Protein AF-A0A3M1Y178-F1 (afdb_monomer)

pLDDT: mean 85.99, std 12.43, range [46.03, 97.12]

Nearest PDB structures (foldseek):
  7cgo-assembly1_P  TM=7.917E-01  e=2.738E-09  Salmonella enterica subsp. enterica serovar Typhimurium str. LT2
  7cbm-assembly1_S  TM=7.942E-01  e=4.591E-09  Salmonella enterica subsp. enterica serovar Typhimurium str. LT2
  7nvg-assembly1_q2  TM=8.047E-01  e=1.086E-08  Salmonella enterica subsp. enterica sero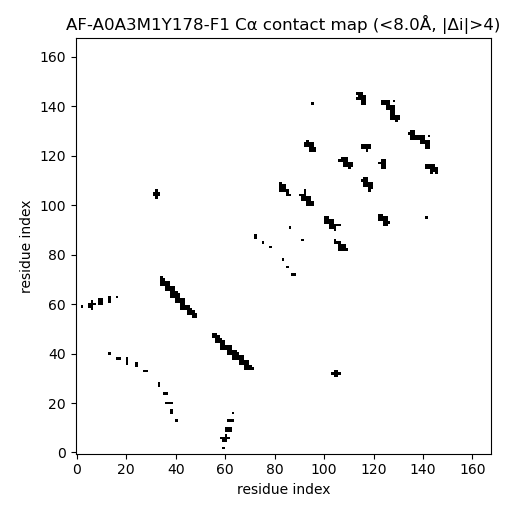var Typhimurium
  7nvg-assembly1_l2  TM=7.927E-01  e=1.821E-08  Salmonella enterica subsp. enterica serovar Typhimurium
  6jzr-assembly1_A  TM=9.017E-01  e=1.203E-06  Salmonella enterica subsp. enterica serovar Typhimurium

Secondary structure (DSSP, 8-state):
-HHHHHHHHHHHHHHHHHHHHHHHHHHTTTSTT---EEEEEEE---EE-SSTT---EE---EEEEEEEE----------S-TT-----SS--EEEE-SS-EEEES----EE-TTSBEE-TT-PEEEEEEEPTTS-EEEEEEE-B-TT---PPPPP----------S--

Sequence (168 aa):
MLSSLFSAISGLNANGVSLSVIGDNVANMNTVGFKRSRVSFGDVLSRAITGIGGNSQIGRGVIVTDVSPIFNQGSFETTSNALDMAIDGDGFFILKDSDATYYTRAGQFQVDKDGYIVNPDGYRVQGYQYTNTGQATGVIDDINISAVNSPPNATTEVLIAANLSSES

Solvent-accessible surface area (backbone atoms only — not comparable to full-atom values): 10715 Å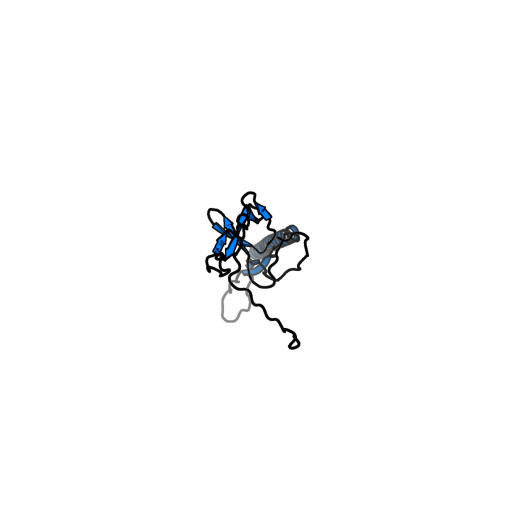² total; per-residue (Å²): 110,72,62,59,52,49,19,52,51,29,45,51,53,40,49,50,54,46,50,50,46,51,49,53,40,61,75,41,67,83,47,74,59,65,58,50,58,47,75,40,76,40,76,42,84,46,63,74,73,73,66,98,85,66,93,62,63,56,75,56,28,42,41,70,72,47,76,45,71,46,86,72,86,76,89,86,80,91,74,92,54,91,54,55,47,77,79,84,78,87,81,62,49,45,30,36,53,101,89,48,80,46,76,39,57,54,33,62,44,44,71,47,100,82,24,35,37,18,38,92,90,65,35,30,34,51,37,71,43,66,44,100,85,70,47,71,69,79,48,74,43,75,41,65,66,68,76,80,73,81,76,88,78,79,86,86,78,82,92,84,86,81,89,76,80,90,81,129

Foldseek 3Di:
DVQVVQQVVQVVVLVVVQVVLVVVCVVCVPPQQDFRKGWDKDWDFFDDPDDDPDPDTDTRHMHTPDIDTDPDDDDDDDDPDPQFDADDDDDFWWWDDPPDIDTTRGRQWDADPQQWIAHPVRTFTWDFDADLVRDTPPDIDTDGDPPPDNDDDDDDDDDDDDDDDPDD

Structure (mmCIF, N/CA/C/O backbone):
data_AF-A0A3M1Y178-F1
#
_entry.id   AF-A0A3M1Y178-F1
#
loop_
_atom_site.group_PDB
_atom_site.id
_atom_site.type_symbol
_atom_site.label_atom_id
_atom_site.label_alt_id
_atom_site.label_comp_id
_atom_site.label_asym_id
_atom_site.label_entity_id
_atom_site.label_seq_id
_atom_site.pdbx_PDB_ins_code
_atom_site.Cartn_x
_atom_site.Cartn_y
_atom_site.Cartn_z
_atom_site.occupancy
_atom_site.B_iso_or_equiv
_atom_site.auth_seq_id
_atom_site.auth_comp_id
_atom_site.auth_asym_id
_atom_site.auth_atom_id
_atom_site.pdbx_PDB_model_num
ATOM 1 N N . MET A 1 1 ? 27.238 -1.512 -41.271 1.00 59.31 1 MET A N 1
ATOM 2 C CA . MET A 1 1 ? 26.431 -0.287 -41.058 1.00 59.31 1 MET A CA 1
ATOM 3 C C . MET A 1 1 ? 25.052 -0.571 -40.457 1.00 59.31 1 MET A C 1
ATOM 5 O O . MET A 1 1 ? 24.702 0.082 -39.488 1.00 59.31 1 MET A O 1
ATOM 9 N N . LEU A 1 2 ? 24.292 -1.570 -40.931 1.00 68.19 2 LEU A N 1
ATOM 10 C CA . LEU A 1 2 ? 22.976 -1.904 -40.342 1.00 68.19 2 LEU A CA 1
ATOM 11 C C . LEU A 1 2 ? 23.048 -2.359 -38.865 1.00 68.19 2 LEU A C 1
ATOM 13 O O . LEU A 1 2 ? 22.220 -1.956 -38.056 1.00 68.19 2 LEU A O 1
ATOM 17 N N . SER A 1 3 ? 24.072 -3.136 -38.486 1.00 72.75 3 SER A N 1
ATOM 18 C CA . SER A 1 3 ? 24.232 -3.637 -37.105 1.00 72.75 3 SER A CA 1
ATOM 19 C C . SER A 1 3 ? 24.564 -2.544 -36.079 1.00 72.75 3 SER A C 1
ATOM 21 O O . SER A 1 3 ? 24.137 -2.636 -34.932 1.00 72.75 3 SER A O 1
ATOM 23 N N . SER A 1 4 ? 25.314 -1.509 -36.471 1.00 80.56 4 SER A N 1
ATOM 24 C CA . SER A 1 4 ? 25.670 -0.395 -35.580 1.00 80.56 4 SER A CA 1
ATOM 25 C C . SER A 1 4 ? 24.492 0.554 -35.367 1.00 80.56 4 SER A C 1
ATOM 27 O O . SER A 1 4 ? 24.290 1.023 -34.253 1.00 80.56 4 SER A O 1
ATOM 29 N N . LEU A 1 5 ? 23.677 0.780 -36.404 1.00 84.44 5 LEU A N 1
ATOM 30 C CA . LEU A 1 5 ? 22.442 1.557 -36.287 1.00 84.44 5 LEU A CA 1
ATOM 31 C C . LEU A 1 5 ? 21.422 0.850 -35.383 1.00 84.44 5 LEU A C 1
ATOM 33 O O . LEU A 1 5 ? 20.824 1.488 -34.525 1.00 84.44 5 LEU A O 1
ATOM 37 N N . PHE A 1 6 ? 21.272 -0.472 -35.521 1.00 84.12 6 PHE A N 1
ATOM 38 C CA . PHE A 1 6 ? 20.403 -1.261 -34.645 1.00 84.12 6 PHE A CA 1
ATOM 39 C C . PHE A 1 6 ? 20.852 -1.197 -33.178 1.00 84.12 6 PHE A C 1
ATOM 41 O O . PHE A 1 6 ? 20.033 -0.949 -32.296 1.00 84.12 6 PHE A O 1
ATOM 48 N N . SER A 1 7 ? 22.157 -1.343 -32.922 1.00 84.62 7 SER A N 1
ATOM 49 C CA . SER A 1 7 ? 22.714 -1.205 -31.572 1.00 84.62 7 SER A CA 1
ATOM 50 C C . SER A 1 7 ? 22.464 0.198 -30.994 1.00 84.62 7 SER A C 1
ATOM 52 O O . SER A 1 7 ? 21.960 0.319 -29.877 1.00 84.62 7 SER A O 1
ATOM 54 N N . ALA A 1 8 ? 22.680 1.260 -31.780 1.00 87.31 8 ALA A N 1
ATOM 55 C CA . ALA A 1 8 ? 22.400 2.635 -31.359 1.00 87.31 8 ALA A CA 1
ATOM 56 C C . ALA A 1 8 ? 20.911 2.876 -31.034 1.00 87.31 8 ALA A C 1
ATOM 58 O O . ALA A 1 8 ? 20.599 3.464 -29.999 1.00 87.31 8 ALA A O 1
ATOM 59 N N . ILE A 1 9 ? 19.988 2.378 -31.866 1.00 90.25 9 ILE A N 1
ATOM 60 C CA . ILE A 1 9 ? 18.537 2.481 -31.626 1.00 90.25 9 ILE A CA 1
ATOM 61 C C . ILE A 1 9 ? 18.136 1.700 -30.368 1.00 90.25 9 ILE A C 1
ATOM 63 O O . ILE A 1 9 ? 17.359 2.200 -29.556 1.00 90.25 9 ILE A O 1
ATOM 67 N N . SER A 1 10 ? 18.690 0.499 -30.169 1.00 90.19 10 SER A N 1
ATOM 68 C CA . SER A 1 10 ? 18.428 -0.302 -28.966 1.00 90.19 10 SER A CA 1
ATOM 69 C C . SER A 1 10 ? 18.879 0.418 -27.688 1.00 90.19 10 SER A C 1
ATOM 71 O O . SER A 1 10 ? 18.135 0.462 -26.710 1.00 90.19 10 SER A O 1
ATOM 73 N N . GLY A 1 11 ? 20.036 1.091 -27.733 1.00 91.00 11 GLY A N 1
ATOM 74 C CA . GLY A 1 11 ? 20.538 1.921 -26.641 1.00 91.00 11 GLY A CA 1
ATOM 75 C C . GLY A 1 11 ? 19.652 3.125 -26.348 1.00 91.00 11 GLY A C 1
ATOM 76 O O . GLY A 1 11 ? 19.385 3.409 -25.182 1.00 91.00 11 GLY A O 1
ATOM 77 N N . LEU A 1 12 ? 19.159 3.811 -27.382 1.00 93.44 12 LEU A N 1
ATOM 78 C CA . LEU A 1 12 ? 18.260 4.953 -27.210 1.00 93.44 12 LEU A CA 1
ATOM 79 C C . LEU A 1 12 ? 16.930 4.525 -26.577 1.00 93.44 12 LEU A C 1
ATOM 81 O O . LEU A 1 12 ? 16.491 5.152 -25.617 1.00 93.44 12 LEU A O 1
ATOM 85 N N . ASN A 1 13 ? 16.335 3.424 -27.043 1.00 92.44 13 ASN A N 1
ATOM 86 C CA . ASN A 1 13 ? 15.097 2.892 -26.469 1.00 92.44 13 ASN A CA 1
ATOM 87 C C . ASN A 1 13 ? 15.276 2.459 -25.008 1.00 92.44 13 ASN A C 1
ATOM 89 O O . ASN A 1 13 ? 14.463 2.820 -24.158 1.00 92.44 13 ASN A O 1
ATOM 93 N N . ALA A 1 14 ? 16.355 1.736 -24.696 1.00 92.75 14 ALA A N 1
ATOM 94 C CA . ALA A 1 14 ? 16.645 1.315 -23.327 1.00 92.75 14 ALA A CA 1
ATOM 95 C C . ALA A 1 14 ? 16.852 2.518 -22.388 1.00 92.75 14 ALA A C 1
ATOM 97 O O . ALA A 1 14 ? 16.327 2.536 -21.274 1.00 92.75 14 ALA A O 1
ATOM 98 N N . ASN A 1 15 ? 17.554 3.558 -22.849 1.00 93.88 15 ASN A N 1
ATOM 99 C CA . ASN A 1 15 ? 17.698 4.802 -22.091 1.00 93.88 15 ASN A CA 1
ATOM 100 C C . ASN A 1 15 ? 16.369 5.549 -21.930 1.00 93.88 15 ASN A C 1
ATOM 102 O O . ASN A 1 15 ? 16.130 6.105 -20.863 1.00 93.88 15 ASN A O 1
ATOM 106 N N . GLY A 1 16 ? 15.492 5.532 -22.937 1.00 95.00 16 GLY A N 1
ATOM 107 C CA . GLY A 1 16 ? 14.148 6.103 -22.836 1.00 95.00 16 GLY A CA 1
ATOM 108 C C . GLY A 1 16 ? 1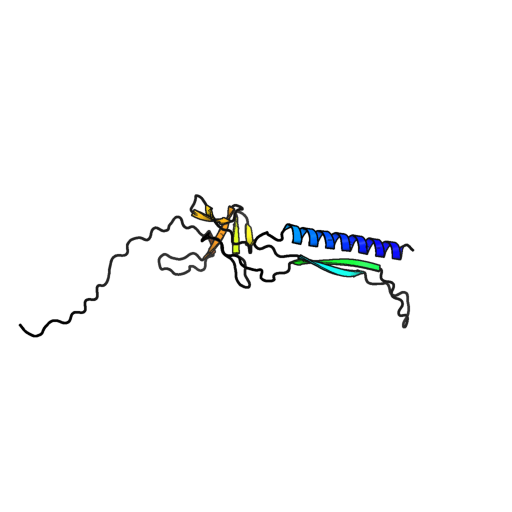3.349 5.483 -21.689 1.00 95.00 16 GLY A C 1
ATOM 109 O O . GLY A 1 16 ? 12.850 6.206 -20.834 1.00 95.00 16 GLY A O 1
ATOM 110 N N . VAL A 1 17 ? 13.329 4.148 -21.602 1.00 94.38 17 VAL A N 1
ATOM 111 C CA . VAL A 1 17 ? 12.680 3.426 -20.491 1.00 94.38 17 VAL A CA 1
ATOM 112 C C . VAL A 1 17 ? 13.317 3.781 -19.145 1.00 94.38 17 VAL A C 1
ATOM 114 O O . VAL A 1 17 ? 12.609 4.030 -18.172 1.00 94.38 17 VAL A O 1
ATOM 117 N N . SER A 1 18 ? 14.649 3.856 -19.087 1.00 95.19 18 SER A N 1
ATOM 118 C CA . SER A 1 18 ? 15.377 4.283 -17.883 1.00 95.19 18 SER A CA 1
ATOM 119 C C . SER A 1 18 ? 14.944 5.665 -17.398 1.00 95.19 18 SER A C 1
ATOM 121 O O . SER A 1 18 ? 14.656 5.852 -16.217 1.00 95.19 18 SER A O 1
ATOM 123 N N . LEU A 1 19 ? 14.858 6.629 -18.319 1.00 96.38 19 LEU A N 1
ATOM 124 C CA . LEU A 1 19 ? 14.434 7.992 -18.017 1.00 96.38 19 LEU A CA 1
ATOM 125 C C . LEU A 1 19 ? 12.974 8.046 -17.567 1.00 96.38 19 LEU A C 1
ATOM 127 O O . LEU A 1 19 ? 12.679 8.786 -16.634 1.00 96.38 19 LEU A O 1
ATOM 131 N N . SER A 1 20 ? 12.086 7.242 -18.158 1.00 96.31 20 SER A N 1
ATOM 132 C CA . SER A 1 20 ? 10.697 7.126 -17.698 1.00 96.31 20 SER A CA 1
ATOM 133 C C . SER A 1 20 ? 10.617 6.618 -16.259 1.00 96.31 20 SER A C 1
ATOM 135 O O . SER A 1 20 ? 9.966 7.247 -15.435 1.00 96.31 20 SER A O 1
ATOM 137 N N . VAL A 1 21 ? 11.353 5.556 -15.915 1.00 95.81 21 VAL A N 1
ATOM 138 C CA . VAL A 1 21 ? 11.364 5.013 -14.544 1.00 95.81 21 VAL A CA 1
ATOM 139 C C . VAL A 1 21 ? 11.971 6.003 -13.545 1.00 95.81 21 VAL A C 1
ATOM 141 O O . VAL A 1 21 ? 11.489 6.129 -12.420 1.00 95.81 21 VAL A O 1
ATOM 144 N N . ILE A 1 22 ? 13.011 6.746 -13.935 1.00 95.88 22 ILE A N 1
ATOM 145 C CA . ILE A 1 22 ? 13.553 7.837 -13.110 1.00 95.88 22 ILE A CA 1
ATOM 146 C C . ILE A 1 22 ? 12.505 8.941 -12.926 1.00 95.88 22 ILE A C 1
ATOM 148 O O . ILE A 1 22 ? 12.326 9.414 -11.806 1.00 95.88 22 ILE A O 1
ATOM 152 N N . GLY A 1 23 ? 11.804 9.322 -13.996 1.00 97.12 23 GLY A N 1
ATOM 153 C CA . GLY A 1 23 ? 10.722 10.302 -13.963 1.00 97.12 23 GLY A CA 1
ATOM 154 C C . GLY A 1 23 ? 9.612 9.900 -12.996 1.00 97.12 23 GLY A C 1
ATOM 155 O O . GLY A 1 23 ? 9.256 10.695 -12.130 1.00 97.12 23 GLY A O 1
ATOM 156 N N . ASP A 1 24 ? 9.151 8.652 -13.063 1.00 96.94 24 ASP A N 1
ATOM 157 C CA . ASP A 1 24 ? 8.123 8.120 -12.163 1.00 96.94 24 ASP A CA 1
ATOM 158 C C . ASP A 1 24 ? 8.592 8.099 -10.704 1.00 96.94 24 ASP A C 1
ATOM 160 O O . ASP A 1 24 ? 7.840 8.474 -9.802 1.00 96.94 24 ASP A O 1
ATOM 164 N N . ASN A 1 25 ? 9.848 7.719 -10.450 1.00 95.62 25 ASN A N 1
ATOM 165 C CA . ASN A 1 25 ? 10.417 7.74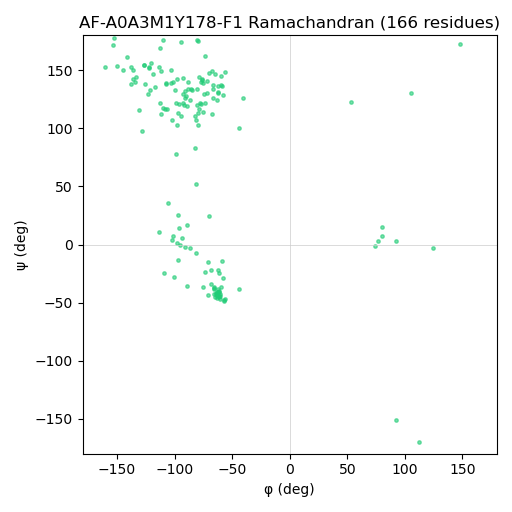8 -9.103 1.00 95.62 25 ASN A CA 1
ATOM 166 C C . ASN A 1 25 ? 10.475 9.169 -8.526 1.00 95.62 25 ASN A C 1
ATOM 168 O O . ASN A 1 25 ? 10.213 9.358 -7.340 1.00 95.62 25 ASN A O 1
ATOM 172 N N . VAL A 1 26 ? 10.842 10.159 -9.347 1.00 95.94 26 VAL A N 1
ATOM 173 C CA . VAL A 1 26 ? 10.904 11.567 -8.929 1.00 95.94 26 VAL A CA 1
ATOM 174 C C . VAL A 1 26 ? 9.500 12.127 -8.725 1.00 95.94 26 VAL A C 1
ATOM 176 O O . VAL A 1 26 ? 9.253 12.780 -7.716 1.00 95.94 26 VAL A O 1
ATOM 179 N N . ALA A 1 27 ? 8.562 11.833 -9.626 1.00 97.12 27 ALA A N 1
ATOM 180 C CA . ALA A 1 27 ? 7.177 12.278 -9.507 1.00 97.12 27 ALA A CA 1
ATOM 181 C C . ALA A 1 27 ? 6.515 11.762 -8.219 1.00 97.12 27 ALA A C 1
ATOM 183 O O . ALA A 1 27 ? 5.766 12.492 -7.575 1.00 97.12 27 ALA A O 1
ATOM 184 N N . ASN A 1 28 ? 6.838 10.533 -7.803 1.00 94.50 28 ASN A N 1
ATOM 185 C CA . ASN A 1 28 ? 6.262 9.899 -6.617 1.00 94.50 28 ASN A CA 1
ATOM 186 C C . ASN A 1 28 ? 7.119 10.038 -5.349 1.00 94.50 28 ASN A C 1
ATOM 188 O O . ASN A 1 28 ? 6.843 9.364 -4.357 1.00 94.50 28 ASN A O 1
ATOM 192 N N . MET A 1 29 ? 8.126 10.920 -5.335 1.00 92.44 29 MET A N 1
ATOM 193 C CA . MET A 1 29 ? 9.073 11.044 -4.214 1.00 92.44 29 MET A CA 1
ATOM 194 C C . MET A 1 29 ? 8.418 11.349 -2.857 1.00 92.44 29 MET A C 1
ATOM 196 O O . MET A 1 29 ? 8.954 10.954 -1.826 1.00 92.44 29 MET A O 1
ATOM 200 N N . ASN A 1 30 ? 7.265 12.025 -2.863 1.00 91.62 30 ASN A N 1
ATOM 201 C CA . ASN A 1 30 ? 6.519 12.405 -1.658 1.00 91.62 30 ASN A CA 1
ATOM 202 C C . ASN A 1 30 ? 5.301 11.503 -1.391 1.00 91.62 30 ASN A C 1
ATOM 204 O O . ASN A 1 30 ? 4.530 11.771 -0.472 1.00 91.62 30 ASN A O 1
ATOM 208 N N . THR A 1 31 ? 5.094 10.453 -2.190 1.00 92.50 31 THR A N 1
ATOM 209 C CA . THR A 1 31 ? 3.971 9.529 -1.990 1.00 92.50 31 THR A CA 1
ATOM 210 C C . THR A 1 31 ? 4.301 8.567 -0.852 1.00 92.50 31 THR A C 1
ATOM 212 O O . THR A 1 31 ? 5.291 7.833 -0.903 1.00 92.50 31 THR A O 1
ATOM 215 N N . VAL A 1 32 ? 3.463 8.554 0.186 1.00 92.69 32 VAL A N 1
ATOM 216 C CA . VAL A 1 32 ? 3.666 7.707 1.369 1.00 92.69 32 VAL A CA 1
ATOM 217 C C . VAL A 1 32 ? 3.639 6.230 0.973 1.00 92.69 32 VAL A C 1
ATOM 219 O O . VAL A 1 32 ? 2.744 5.771 0.271 1.00 92.69 32 VAL A O 1
ATOM 222 N N . GLY A 1 33 ? 4.635 5.468 1.426 1.00 91.44 33 GLY A N 1
ATOM 223 C CA . GLY A 1 33 ? 4.729 4.033 1.146 1.00 91.44 33 GLY A CA 1
ATOM 224 C C . GLY A 1 33 ? 5.206 3.671 -0.267 1.00 91.44 33 GLY A C 1
ATOM 225 O O . GLY A 1 33 ? 5.291 2.479 -0.568 1.00 91.44 33 GLY A O 1
ATOM 226 N N . PHE A 1 34 ? 5.562 4.647 -1.116 1.00 94.44 34 PHE A N 1
ATOM 227 C CA . PHE A 1 34 ? 6.082 4.386 -2.460 1.00 94.44 34 PHE A CA 1
ATOM 228 C C . PHE A 1 34 ? 7.410 3.611 -2.425 1.00 94.44 34 PHE A C 1
ATOM 230 O O . PHE A 1 34 ? 8.318 3.911 -1.644 1.00 94.44 34 PHE A O 1
ATOM 237 N N . LYS A 1 35 ? 7.541 2.611 -3.304 1.00 94.69 35 LYS A N 1
ATOM 238 C CA . LYS A 1 35 ? 8.773 1.838 -3.498 1.00 94.69 35 LYS A CA 1
ATOM 239 C C . LYS A 1 35 ? 9.348 2.146 -4.874 1.00 94.69 3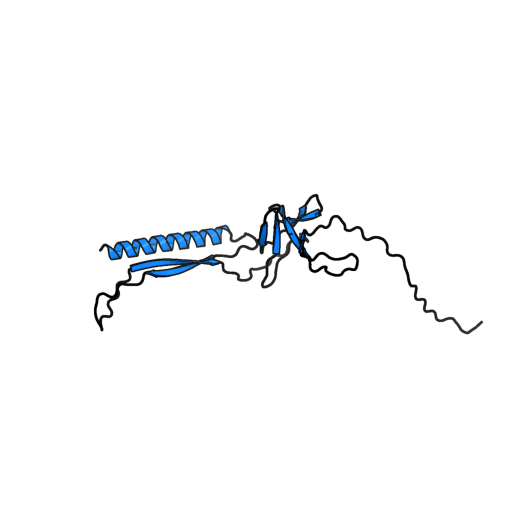5 LYS A C 1
ATOM 241 O O . LYS A 1 35 ? 8.763 1.790 -5.893 1.00 94.69 35 LYS A O 1
ATOM 246 N N . ARG A 1 36 ? 10.510 2.808 -4.890 1.00 93.69 36 ARG A N 1
ATOM 247 C CA . ARG A 1 36 ? 11.193 3.181 -6.136 1.00 93.69 36 ARG A CA 1
ATOM 248 C C . ARG A 1 36 ? 11.523 1.948 -6.970 1.00 93.69 36 ARG A C 1
ATOM 250 O O . ARG A 1 36 ? 11.923 0.923 -6.417 1.00 93.69 36 ARG A O 1
ATOM 257 N N . SER A 1 37 ? 11.455 2.086 -8.285 1.00 95.56 37 SER A N 1
ATOM 258 C CA . SER A 1 37 ? 11.836 1.029 -9.222 1.00 95.56 37 SER A CA 1
ATOM 259 C C . SER A 1 37 ? 13.198 1.298 -9.854 1.00 95.56 37 SER A C 1
ATOM 261 O O . SER A 1 37 ? 13.606 2.449 -10.019 1.00 95.56 37 SER A O 1
ATOM 263 N N . ARG A 1 38 ? 13.928 0.239 -10.207 1.00 93.88 38 ARG A N 1
ATOM 264 C CA . ARG A 1 38 ? 15.211 0.324 -10.916 1.00 93.88 38 ARG A CA 1
ATOM 265 C C . ARG A 1 38 ? 15.177 -0.528 -12.176 1.00 93.88 38 ARG A C 1
ATOM 267 O O . ARG A 1 38 ? 14.725 -1.667 -12.147 1.00 93.88 38 ARG A O 1
ATOM 274 N N . VAL A 1 39 ? 15.728 0.027 -13.252 1.00 94.75 39 VAL A N 1
ATOM 275 C CA . VAL A 1 39 ? 15.896 -0.662 -14.534 1.00 94.75 39 VAL A CA 1
ATOM 276 C C . VAL A 1 39 ? 17.196 -1.461 -14.542 1.00 94.75 39 VAL A C 1
ATOM 278 O O . VAL A 1 39 ? 18.255 -0.949 -14.162 1.00 94.75 39 VAL A O 1
ATOM 281 N N . SER A 1 40 ? 17.107 -2.705 -15.000 1.00 93.44 40 SER A N 1
ATOM 282 C CA . SER A 1 40 ? 18.244 -3.571 -15.300 1.00 93.44 40 SER A CA 1
ATOM 283 C C . SER A 1 40 ? 18.390 -3.727 -16.810 1.00 93.44 40 SER A C 1
ATOM 285 O O . SER A 1 40 ? 17.406 -3.868 -17.538 1.00 93.44 40 SER A O 1
ATOM 287 N N . PHE A 1 41 ? 19.633 -3.697 -17.282 1.00 91.44 41 PHE A N 1
ATOM 288 C CA . PHE A 1 41 ? 19.971 -3.831 -18.696 1.00 91.44 41 PHE A CA 1
ATOM 289 C C . PHE A 1 41 ? 20.701 -5.146 -18.947 1.00 91.44 41 PHE A C 1
ATOM 291 O O . PHE A 1 41 ? 21.449 -5.621 -18.091 1.00 91.44 41 PHE A O 1
ATOM 298 N N . GLY A 1 42 ? 20.527 -5.698 -20.143 1.00 87.31 42 GLY A N 1
ATOM 299 C CA . GLY A 1 42 ? 21.237 -6.881 -20.614 1.00 87.31 42 GLY A CA 1
ATOM 300 C C . GLY A 1 42 ? 21.711 -6.716 -22.051 1.00 87.31 42 GLY A C 1
ATOM 301 O O . GLY A 1 42 ? 21.085 -6.012 -22.845 1.00 87.31 42 GLY A O 1
ATOM 302 N N . ASP A 1 43 ? 22.824 -7.365 -22.382 1.00 85.62 43 ASP A N 1
ATOM 303 C CA . ASP A 1 43 ? 23.314 -7.452 -23.759 1.00 85.62 43 ASP A CA 1
ATOM 304 C C . ASP A 1 43 ? 22.481 -8.464 -24.555 1.00 85.62 43 ASP A C 1
ATOM 306 O O . ASP A 1 43 ? 22.078 -9.519 -24.056 1.00 85.62 43 ASP A O 1
ATOM 310 N N . VAL A 1 44 ? 22.238 -8.151 -25.821 1.00 78.00 44 VAL A N 1
ATOM 311 C CA . VAL A 1 44 ? 21.647 -9.087 -26.769 1.00 78.00 44 VAL A CA 1
ATOM 312 C C . VAL A 1 44 ? 22.760 -10.001 -27.275 1.00 78.00 44 VAL A C 1
ATOM 314 O O . VAL A 1 44 ? 23.586 -9.577 -28.086 1.00 78.00 44 VAL A O 1
ATOM 317 N N . LEU A 1 45 ? 22.751 -11.262 -26.821 1.00 64.56 45 LEU A N 1
ATOM 318 C CA . LEU A 1 45 ? 23.790 -12.260 -27.104 1.00 64.56 45 LEU A CA 1
ATOM 319 C C . LEU A 1 45 ? 24.278 -12.206 -28.565 1.00 64.56 45 LEU A C 1
ATOM 321 O O . LEU A 1 45 ? 23.506 -12.268 -29.531 1.00 64.56 45 LEU A O 1
ATOM 325 N N . SER A 1 46 ? 25.592 -12.085 -28.709 1.00 60.97 46 SER A N 1
ATOM 326 C CA . SER A 1 46 ? 26.299 -11.956 -29.977 1.00 60.97 46 SER A CA 1
ATOM 327 C C . SER A 1 46 ? 26.402 -13.299 -30.710 1.00 60.97 46 SER A C 1
ATOM 329 O O . SER A 1 46 ? 26.606 -14.361 -30.120 1.00 60.97 46 SER A O 1
ATOM 331 N N . ARG A 1 47 ? 26.264 -13.269 -32.043 1.00 52.22 47 ARG A N 1
ATOM 332 C CA . ARG A 1 47 ? 26.516 -14.446 -32.891 1.00 52.22 47 ARG A CA 1
ATOM 333 C C . ARG A 1 47 ? 28.025 -14.676 -32.974 1.00 52.22 47 ARG A C 1
ATOM 335 O O . ARG A 1 47 ? 28.741 -13.802 -33.458 1.00 52.22 47 ARG A O 1
ATOM 342 N N . ALA A 1 48 ? 28.494 -15.852 -32.562 1.00 54.97 48 ALA A N 1
ATOM 343 C CA . ALA A 1 48 ? 29.848 -16.301 -32.869 1.00 54.97 48 ALA A CA 1
ATOM 344 C C . ALA A 1 48 ? 29.955 -16.545 -34.383 1.00 54.97 48 ALA A C 1
ATOM 346 O O . ALA A 1 48 ? 29.305 -17.442 -34.925 1.00 54.97 48 ALA A O 1
ATOM 347 N N . ILE A 1 49 ? 30.741 -15.728 -35.081 1.00 53.44 49 ILE A N 1
ATOM 348 C CA . ILE A 1 49 ? 31.031 -15.926 -36.503 1.00 53.44 49 ILE A CA 1
ATOM 349 C C . ILE A 1 49 ? 32.163 -16.962 -36.592 1.00 53.44 49 ILE A C 1
ATOM 351 O O . ILE A 1 49 ? 33.32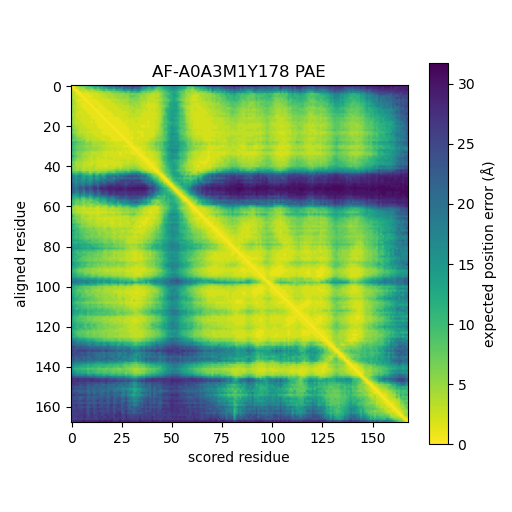4 -16.601 -36.692 1.00 53.44 49 ILE A O 1
ATOM 355 N N . THR A 1 50 ? 31.794 -18.248 -36.526 1.00 46.12 50 THR A N 1
ATOM 356 C CA . THR A 1 50 ? 32.583 -19.447 -36.905 1.00 46.12 50 THR A CA 1
ATOM 357 C C . THR A 1 50 ? 33.987 -19.649 -36.306 1.00 46.12 50 THR A C 1
ATOM 359 O O . THR A 1 50 ? 34.927 -18.929 -36.616 1.00 46.12 50 THR A O 1
ATOM 362 N N . GLY A 1 51 ? 34.165 -20.794 -35.633 1.00 46.03 51 GLY A N 1
ATOM 363 C CA . GLY A 1 51 ? 35.451 -21.498 -35.562 1.00 46.03 51 GLY A CA 1
ATOM 364 C C . GLY A 1 51 ? 36.200 -21.377 -34.236 1.00 46.03 51 GLY A C 1
ATOM 365 O O . GLY A 1 51 ? 36.406 -20.293 -33.700 1.00 46.03 51 GLY A O 1
ATOM 366 N N . ILE A 1 52 ? 36.617 -22.538 -33.734 1.00 52.19 52 ILE A N 1
ATOM 367 C CA . ILE A 1 52 ? 37.499 -22.773 -32.587 1.00 52.19 52 ILE A CA 1
ATOM 368 C C . ILE A 1 52 ? 38.696 -21.798 -32.660 1.00 52.19 52 ILE A C 1
ATOM 370 O O . ILE A 1 52 ? 39.612 -22.018 -33.445 1.00 52.19 52 ILE A O 1
ATOM 374 N N . GLY A 1 53 ? 38.673 -20.701 -31.888 1.00 53.78 53 GLY A N 1
ATOM 375 C CA . GLY A 1 53 ? 39.821 -19.790 -31.723 1.00 53.78 53 GLY A CA 1
ATOM 376 C C . GLY A 1 53 ? 39.623 -18.296 -32.035 1.00 53.78 53 GLY A C 1
ATOM 377 O O . GLY A 1 53 ? 40.560 -17.530 -31.828 1.00 53.78 53 GLY A O 1
ATOM 378 N N . GLY A 1 54 ? 38.455 -17.838 -32.502 1.00 50.59 54 GLY A N 1
ATOM 379 C CA . GLY A 1 54 ? 38.243 -16.424 -32.864 1.00 50.59 54 GLY A CA 1
ATOM 380 C C . GLY A 1 54 ? 37.472 -15.592 -31.828 1.00 50.59 54 GLY A C 1
ATOM 381 O O . GLY A 1 54 ? 36.252 -15.687 -31.754 1.00 50.59 54 GLY A O 1
ATOM 382 N N . ASN A 1 55 ? 38.147 -14.691 -31.103 1.00 55.50 55 ASN A N 1
ATOM 383 C CA . ASN A 1 55 ? 37.561 -13.741 -30.130 1.00 55.50 55 ASN A CA 1
ATOM 384 C C . ASN A 1 55 ? 36.712 -12.598 -30.752 1.00 55.50 55 ASN A C 1
ATOM 386 O O . ASN A 1 55 ? 36.595 -11.525 -30.167 1.00 55.50 55 ASN A O 1
ATOM 390 N N . SER A 1 56 ? 36.138 -12.769 -31.947 1.00 54.97 56 SER A N 1
ATOM 391 C CA . SER A 1 56 ? 35.312 -11.736 -32.599 1.00 54.97 56 SER A CA 1
ATOM 392 C C . SER A 1 56 ? 33.821 -12.003 -32.394 1.00 54.97 56 SER A C 1
ATOM 394 O O . SER A 1 56 ? 33.126 -12.486 -33.287 1.00 54.97 56 SER A O 1
ATOM 396 N N . GLN A 1 57 ? 33.319 -11.671 -31.203 1.00 59.84 57 GLN A N 1
ATOM 397 C CA . GLN A 1 57 ? 31.884 -11.509 -30.958 1.00 59.84 57 GLN A CA 1
ATOM 398 C C . GLN A 1 57 ? 31.467 -10.070 -31.293 1.00 59.84 57 GLN A C 1
ATOM 400 O O . GLN A 1 57 ? 32.004 -9.113 -30.741 1.00 59.84 57 GLN A O 1
ATOM 405 N N . ILE A 1 58 ? 30.485 -9.910 -32.185 1.00 63.47 58 ILE A N 1
ATOM 406 C CA . ILE A 1 58 ? 29.870 -8.606 -32.478 1.00 63.47 58 ILE A CA 1
ATOM 407 C C . ILE A 1 58 ? 28.618 -8.466 -31.605 1.00 63.47 58 ILE A C 1
ATOM 409 O O . ILE A 1 58 ? 27.634 -9.177 -31.828 1.00 63.47 58 ILE A O 1
ATOM 413 N N . GLY A 1 59 ? 28.659 -7.564 -30.619 1.00 67.06 59 GLY A N 1
ATOM 414 C CA . GLY A 1 59 ? 27.515 -7.231 -29.758 1.00 67.06 59 GLY A CA 1
ATOM 415 C C . GLY A 1 59 ? 26.326 -6.702 -30.566 1.00 67.06 59 GLY A C 1
ATOM 416 O O . GLY A 1 59 ? 26.506 -5.919 -31.505 1.00 67.06 59 GLY A O 1
ATOM 417 N N . ARG A 1 60 ? 25.107 -7.149 -30.233 1.00 74.50 60 ARG A N 1
ATOM 418 C CA . ARG A 1 60 ? 23.886 -6.825 -31.000 1.00 74.50 60 ARG A CA 1
ATOM 419 C C . ARG A 1 60 ? 23.028 -5.723 -30.379 1.00 74.50 60 ARG A C 1
ATOM 421 O O . ARG A 1 60 ? 21.957 -5.444 -30.912 1.00 74.50 60 ARG A O 1
ATOM 428 N N . GLY A 1 61 ? 23.513 -5.067 -29.330 1.00 81.62 61 GLY A N 1
ATOM 429 C CA . GLY A 1 61 ? 22.823 -3.960 -28.672 1.00 81.62 61 GLY A CA 1
ATOM 430 C C . GLY A 1 61 ? 22.359 -4.321 -27.269 1.00 81.62 61 GLY A C 1
ATOM 431 O O . GLY A 1 61 ? 22.729 -5.357 -26.732 1.00 81.62 61 GLY A O 1
ATOM 432 N N . VAL A 1 62 ? 21.546 -3.456 -26.673 1.00 88.44 62 VAL A N 1
ATOM 433 C CA . VAL A 1 62 ? 21.099 -3.575 -25.280 1.00 88.44 62 VAL A CA 1
ATOM 434 C C . VAL A 1 62 ? 19.583 -3.709 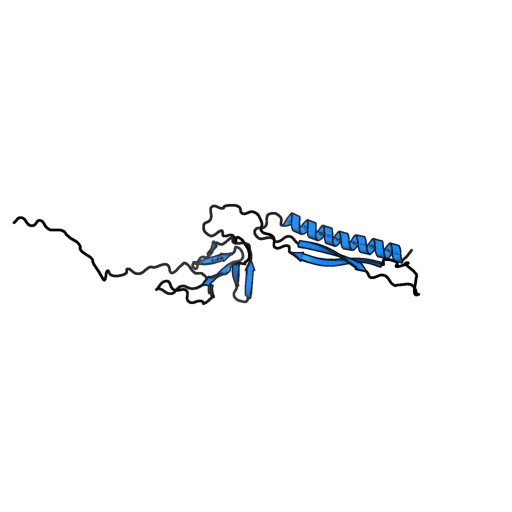-25.213 1.00 88.44 62 VAL A C 1
ATOM 436 O O . VAL A 1 62 ? 18.859 -3.128 -26.020 1.00 88.44 62 VAL A O 1
ATOM 439 N N . ILE A 1 63 ? 19.101 -4.466 -24.236 1.00 88.94 63 ILE A N 1
ATOM 440 C CA . ILE A 1 63 ? 17.683 -4.569 -23.891 1.00 88.94 63 ILE A CA 1
ATOM 441 C C . ILE A 1 63 ? 17.479 -4.271 -22.409 1.00 88.94 63 ILE A C 1
ATOM 443 O O . ILE A 1 63 ? 18.379 -4.464 -21.591 1.00 88.94 63 ILE A O 1
ATOM 447 N N . VAL A 1 64 ? 16.279 -3.815 -22.063 1.00 90.44 64 VAL A N 1
ATOM 448 C CA . VAL A 1 64 ? 15.825 -3.791 -20.671 1.00 90.44 64 VAL A CA 1
ATOM 449 C C . VAL A 1 64 ? 15.428 -5.211 -20.297 1.00 90.44 64 VAL A C 1
ATOM 451 O O . VAL A 1 64 ? 14.583 -5.807 -20.962 1.00 90.44 64 VAL A O 1
ATOM 454 N N . THR A 1 65 ? 16.072 -5.764 -19.275 1.00 90.25 65 THR A N 1
ATOM 455 C CA . THR A 1 65 ? 15.794 -7.124 -18.801 1.00 90.25 65 THR A CA 1
ATOM 456 C C . THR A 1 65 ? 14.701 -7.139 -17.753 1.00 90.25 65 THR A C 1
ATOM 458 O O . THR A 1 65 ? 13.913 -8.078 -17.721 1.00 90.25 65 THR A O 1
ATOM 461 N N . ASP A 1 66 ? 14.660 -6.112 -16.905 1.00 92.69 66 ASP A N 1
ATOM 462 C CA . ASP A 1 66 ? 13.750 -6.053 -15.771 1.00 92.69 66 ASP A CA 1
ATOM 463 C C . ASP A 1 66 ? 13.571 -4.617 -15.254 1.00 92.69 66 ASP A C 1
ATOM 465 O O . ASP A 1 66 ? 14.473 -3.778 -15.370 1.00 92.69 66 ASP A O 1
ATOM 469 N N . VAL A 1 67 ? 12.409 -4.356 -14.657 1.00 93.12 67 VAL A N 1
ATOM 470 C CA . VAL A 1 67 ? 12.102 -3.145 -13.892 1.00 93.12 67 VAL A CA 1
ATOM 471 C C . VAL A 1 67 ? 11.559 -3.597 -12.544 1.00 93.12 67 VAL A C 1
ATOM 473 O O . VAL A 1 67 ? 10.382 -3.921 -12.412 1.00 93.12 67 VAL A O 1
ATOM 476 N N . SER A 1 68 ? 12.437 -3.618 -11.544 1.00 94.12 68 SER A N 1
ATOM 477 C CA . SER A 1 68 ? 12.123 -4.175 -10.229 1.00 94.12 68 SER A CA 1
ATOM 478 C C . SER A 1 68 ? 11.947 -3.087 -9.167 1.00 94.12 68 SER A C 1
ATOM 480 O O . SER A 1 68 ? 12.768 -2.159 -9.109 1.00 94.12 68 SER A O 1
ATOM 482 N N . PRO A 1 69 ? 10.938 -3.204 -8.282 1.00 93.25 69 PRO A N 1
ATOM 483 C CA . PRO A 1 69 ? 10.806 -2.351 -7.108 1.00 93.25 69 PRO A CA 1
ATOM 484 C C . PRO A 1 69 ? 11.892 -2.656 -6.066 1.00 93.25 69 PRO A C 1
ATOM 486 O O . PRO A 1 69 ? 12.325 -3.794 -5.890 1.00 93.25 69 PRO A O 1
ATOM 489 N N . ILE A 1 70 ? 12.317 -1.630 -5.331 1.00 93.56 70 ILE A N 1
ATOM 490 C CA . ILE A 1 70 ? 13.292 -1.733 -4.240 1.00 93.56 70 ILE A CA 1
ATOM 491 C C . ILE A 1 70 ? 12.567 -1.528 -2.907 1.00 93.56 70 ILE A C 1
ATOM 493 O O . ILE A 1 70 ? 12.073 -0.437 -2.624 1.00 93.56 70 ILE A O 1
ATOM 497 N N . PHE A 1 71 ? 12.559 -2.561 -2.060 1.00 93.25 71 PHE A N 1
ATOM 498 C CA . PHE A 1 71 ? 11.790 -2.598 -0.807 1.00 93.25 71 PHE A CA 1
ATOM 499 C C . PHE A 1 71 ? 12.505 -2.045 0.433 1.00 93.25 71 PHE A C 1
ATOM 501 O O . PHE A 1 71 ? 12.036 -2.250 1.547 1.00 93.25 71 PHE A O 1
ATOM 508 N N . ASN A 1 72 ? 13.578 -1.274 0.264 1.00 92.75 72 ASN A N 1
ATOM 509 C CA . ASN A 1 72 ? 14.305 -0.685 1.391 1.00 92.75 72 ASN A CA 1
ATOM 510 C C . ASN A 1 72 ? 13.390 0.171 2.286 1.00 92.75 72 ASN A C 1
ATOM 512 O O . ASN A 1 72 ? 12.426 0.789 1.812 1.00 92.75 72 ASN A O 1
ATOM 516 N N . GLN A 1 73 ? 13.705 0.203 3.581 1.00 93.50 73 GLN A N 1
ATOM 517 C CA . GLN A 1 73 ? 13.014 1.043 4.552 1.00 93.50 73 GLN A CA 1
ATOM 518 C C . GLN A 1 73 ? 13.283 2.525 4.250 1.00 93.50 73 GLN A C 1
ATOM 520 O O . GLN A 1 73 ? 14.417 2.910 3.960 1.00 93.50 73 GLN A O 1
ATOM 525 N N . GLY A 1 74 ? 12.222 3.332 4.265 1.00 91.44 74 GLY A N 1
ATOM 526 C CA . GLY A 1 74 ? 12.305 4.786 4.128 1.00 91.44 74 GLY A CA 1
ATOM 527 C C . GLY A 1 74 ? 12.343 5.471 5.493 1.00 91.44 74 GLY A C 1
ATOM 528 O O . GLY A 1 74 ? 12.172 4.816 6.521 1.00 91.44 74 GLY A O 1
ATOM 529 N N . SER A 1 75 ? 12.537 6.788 5.491 1.00 91.62 75 SER A N 1
ATOM 530 C CA . SER A 1 75 ? 12.417 7.606 6.699 1.00 91.62 75 SER A CA 1
ATOM 531 C C . SER A 1 75 ? 10.969 7.665 7.186 1.00 91.62 75 SER A C 1
ATOM 533 O O . SER A 1 75 ? 10.036 7.622 6.382 1.00 91.62 75 SER A O 1
ATOM 535 N N . PHE A 1 76 ? 10.797 7.790 8.499 1.00 92.56 76 PHE A N 1
ATOM 536 C CA . PHE A 1 76 ? 9.502 8.023 9.126 1.00 92.56 76 PHE A CA 1
ATOM 537 C C . PHE A 1 76 ? 9.365 9.494 9.502 1.00 92.56 76 PHE A C 1
ATOM 539 O O . PHE A 1 76 ? 10.308 10.088 10.019 1.00 92.56 76 PHE A O 1
ATOM 546 N N . GLU A 1 77 ? 8.175 10.043 9.291 1.00 92.94 77 GLU A N 1
ATOM 547 C CA . GLU A 1 77 ? 7.791 11.375 9.750 1.00 92.94 77 GLU A CA 1
ATOM 548 C C . GLU A 1 77 ? 6.633 11.226 10.732 1.00 92.94 77 GLU A C 1
ATOM 550 O O . GLU A 1 77 ? 5.708 10.444 10.504 1.00 92.94 77 GLU A O 1
ATOM 555 N N . THR A 1 78 ? 6.696 11.947 11.849 1.00 93.00 78 THR A N 1
ATOM 556 C CA . THR A 1 78 ? 5.631 11.907 12.858 1.00 93.00 78 THR A CA 1
ATOM 557 C C . THR A 1 78 ? 4.480 12.803 12.419 1.00 93.00 78 THR A C 1
ATOM 559 O O . THR A 1 78 ? 4.700 13.953 12.043 1.00 93.00 78 THR A O 1
ATOM 562 N N . THR A 1 79 ? 3.248 12.306 12.511 1.00 93.81 79 THR A N 1
ATOM 563 C CA . THR A 1 79 ? 2.038 13.092 12.250 1.00 93.81 79 THR A CA 1
ATOM 564 C C . THR A 1 79 ? 1.228 13.283 13.536 1.00 93.81 79 THR A C 1
ATOM 566 O O . THR A 1 79 ? 1.523 12.696 14.577 1.00 93.81 79 THR A O 1
ATOM 569 N N . SER A 1 80 ? 0.218 14.157 13.495 1.00 94.12 80 SER A N 1
ATOM 570 C CA . SER A 1 80 ? -0.685 14.401 14.633 1.00 94.12 80 SER A CA 1
ATOM 571 C C . SER A 1 80 ? -1.930 13.508 14.633 1.00 94.12 80 SER A C 1
ATOM 573 O O . SER A 1 80 ? -2.748 13.620 15.544 1.00 94.12 80 SER A O 1
ATOM 575 N N . ASN A 1 81 ? -2.110 12.656 13.619 1.00 92.25 81 ASN A N 1
ATOM 576 C CA . ASN A 1 81 ? -3.263 11.766 13.519 1.00 92.25 81 ASN A CA 1
ATOM 577 C C . ASN A 1 81 ? -2.951 10.428 14.199 1.00 92.25 81 ASN A C 1
ATOM 579 O O . ASN A 1 81 ? -1.956 9.782 13.889 1.00 92.25 81 ASN A O 1
ATOM 583 N N . ALA A 1 82 ? -3.825 9.991 15.105 1.00 90.31 82 ALA A N 1
ATOM 584 C CA . ALA A 1 82 ? -3.639 8.752 15.858 1.00 90.31 82 ALA A CA 1
ATOM 585 C C . ALA A 1 82 ? -3.749 7.485 14.990 1.00 90.31 82 ALA A C 1
ATOM 587 O O . ALA A 1 82 ? -3.258 6.432 15.386 1.00 90.31 82 ALA A O 1
ATOM 588 N N . LEU A 1 83 ? -4.411 7.582 13.832 1.00 92.94 83 LEU A N 1
ATOM 589 C CA . LEU A 1 83 ? -4.597 6.467 12.901 1.00 92.94 83 LEU A CA 1
ATOM 590 C C . LEU A 1 83 ? -3.549 6.423 11.784 1.00 92.94 83 LEU A C 1
ATOM 592 O O . LEU A 1 83 ? -3.583 5.504 10.966 1.00 92.94 83 LEU A O 1
ATOM 596 N N . ASP A 1 84 ? -2.609 7.369 11.764 1.00 94.75 84 ASP A N 1
ATOM 597 C CA . ASP A 1 84 ? -1.470 7.301 10.859 1.00 94.75 84 ASP A CA 1
ATOM 598 C C . ASP A 1 84 ? -0.427 6.345 11.441 1.00 94.75 84 ASP A C 1
ATOM 600 O O . ASP A 1 84 ? 0.186 6.602 12.478 1.00 94.75 84 ASP A O 1
ATOM 604 N N . MET A 1 85 ? -0.226 5.221 10.764 1.00 93.00 85 MET A N 1
ATOM 605 C CA . MET A 1 85 ? 0.684 4.169 11.200 1.00 93.00 85 MET A CA 1
ATOM 606 C C . MET A 1 85 ? 1.752 3.896 10.148 1.00 93.00 85 MET A C 1
ATOM 608 O O . MET A 1 85 ? 1.540 4.033 8.944 1.00 93.00 85 MET A O 1
ATOM 612 N N . ALA A 1 86 ? 2.914 3.443 10.602 1.00 95.12 86 ALA A N 1
ATOM 613 C CA . ALA A 1 86 ? 3.985 2.997 9.729 1.00 95.12 86 ALA A CA 1
ATOM 614 C C . ALA A 1 86 ? 4.550 1.666 10.232 1.00 95.12 86 ALA A C 1
ATOM 616 O O . ALA A 1 86 ? 4.614 1.419 11.434 1.00 95.12 86 ALA A O 1
ATOM 617 N N . ILE A 1 87 ? 4.939 0.799 9.297 1.00 94.75 87 ILE A N 1
ATOM 618 C CA . ILE A 1 87 ? 5.563 -0.491 9.607 1.00 94.75 87 ILE A CA 1
ATOM 619 C C . ILE A 1 87 ? 7.074 -0.292 9.625 1.00 94.75 87 ILE A C 1
ATOM 621 O O . ILE A 1 87 ? 7.650 0.078 8.596 1.00 94.75 87 ILE A O 1
ATOM 625 N N . ASP A 1 88 ? 7.691 -0.570 10.771 1.00 94.69 88 ASP A N 1
ATOM 626 C CA . ASP A 1 88 ? 9.139 -0.703 10.902 1.00 94.69 88 ASP A CA 1
ATOM 627 C C . ASP A 1 88 ? 9.563 -2.151 10.636 1.00 94.69 88 ASP A C 1
ATOM 629 O O . ASP A 1 88 ? 9.111 -3.081 11.303 1.00 94.69 88 ASP A O 1
ATOM 633 N N . GLY A 1 89 ? 10.393 -2.336 9.610 1.00 93.88 89 GLY A N 1
ATOM 634 C CA . GLY A 1 89 ? 10.807 -3.643 9.110 1.00 93.88 89 GLY A CA 1
ATOM 635 C C . GLY A 1 89 ? 9.926 -4.185 7.983 1.00 93.88 89 GLY A C 1
ATOM 636 O O . GLY A 1 89 ? 9.377 -3.442 7.158 1.00 93.88 89 GLY A O 1
ATOM 637 N N . ASP A 1 90 ? 9.840 -5.511 7.907 1.00 94.19 90 ASP A N 1
ATOM 638 C CA . ASP A 1 90 ? 9.131 -6.230 6.851 1.00 94.19 90 ASP A CA 1
ATOM 639 C C . ASP A 1 90 ? 7.653 -6.440 7.198 1.00 94.19 90 ASP A C 1
ATOM 641 O O . ASP A 1 90 ? 7.299 -6.752 8.331 1.00 94.19 90 ASP A O 1
ATOM 645 N N . GLY A 1 91 ? 6.775 -6.287 6.206 1.00 94.25 91 GLY A N 1
ATOM 646 C CA . GLY A 1 91 ? 5.330 -6.456 6.377 1.00 94.25 91 GLY A CA 1
ATOM 647 C C . GLY A 1 91 ? 4.516 -5.542 5.470 1.00 94.25 91 GLY A C 1
ATOM 648 O O . GLY A 1 91 ? 5.069 -4.683 4.789 1.00 94.25 91 GLY A O 1
ATOM 649 N N . PHE A 1 92 ? 3.202 -5.732 5.445 1.00 95.94 92 PHE A N 1
ATOM 650 C CA . PHE A 1 92 ? 2.246 -4.870 4.747 1.00 95.94 92 PHE A CA 1
ATOM 651 C C . PHE A 1 92 ? 0.955 -4.804 5.558 1.00 95.94 92 PHE A C 1
ATOM 653 O O . PHE A 1 92 ? 0.590 -5.774 6.223 1.00 95.94 92 PHE A O 1
ATOM 660 N N . PHE A 1 93 ? 0.249 -3.682 5.466 1.00 96.38 93 PHE A N 1
ATOM 661 C CA . PHE A 1 93 ? -1.140 -3.608 5.892 1.00 96.38 93 PHE A CA 1
ATOM 662 C C . PHE A 1 93 ? -2.009 -4.362 4.896 1.00 96.38 93 PHE A C 1
ATOM 664 O O . PHE A 1 93 ? -1.778 -4.287 3.686 1.00 96.38 93 PHE A O 1
ATOM 671 N N . ILE A 1 94 ? -3.007 -5.070 5.414 1.00 96.00 94 ILE A N 1
ATOM 672 C CA . ILE A 1 94 ? -3.983 -5.797 4.614 1.00 96.00 94 ILE A CA 1
ATOM 673 C C . ILE A 1 94 ? -5.231 -4.926 4.527 1.00 96.00 94 ILE A C 1
ATOM 675 O O . ILE A 1 94 ? -5.811 -4.561 5.550 1.00 96.00 94 ILE A O 1
ATOM 679 N N . LEU A 1 95 ? -5.625 -4.595 3.305 1.00 95.69 95 LEU A N 1
ATOM 680 C CA . LEU A 1 95 ? -6.853 -3.877 3.003 1.00 95.69 95 LEU A CA 1
ATOM 681 C C . LEU A 1 95 ? -7.799 -4.793 2.245 1.00 95.69 95 LEU A C 1
ATOM 683 O O . LEU A 1 95 ? -7.358 -5.698 1.537 1.00 95.69 95 LEU A O 1
ATOM 687 N N . LYS A 1 96 ? -9.095 -4.549 2.368 1.00 95.06 96 LYS A N 1
ATOM 688 C CA . LYS A 1 96 ? -10.109 -5.312 1.659 1.00 95.06 96 LYS A CA 1
ATOM 689 C C . LYS A 1 96 ? -11.189 -4.390 1.120 1.00 95.06 96 LYS A C 1
ATOM 691 O O . LYS A 1 96 ? -11.619 -3.454 1.794 1.00 95.06 96 LYS A O 1
ATOM 696 N N . ASP A 1 97 ? -11.600 -4.680 -0.101 1.00 92.19 97 ASP A N 1
ATOM 697 C CA . ASP A 1 97 ? -12.850 -4.207 -0.682 1.00 92.19 97 ASP A CA 1
ATOM 698 C C . ASP A 1 97 ? -13.818 -5.397 -0.816 1.00 92.19 97 ASP A C 1
ATOM 700 O O . ASP A 1 97 ? -13.463 -6.545 -0.542 1.00 92.19 97 ASP A O 1
ATOM 704 N N . SER A 1 98 ? -15.042 -5.133 -1.256 1.00 87.25 98 SER A N 1
ATOM 705 C CA . SER A 1 98 ? -16.071 -6.120 -1.582 1.00 87.25 98 SER A CA 1
ATOM 706 C C . SER A 1 98 ? -15.554 -7.322 -2.387 1.00 87.25 98 SER A C 1
ATOM 708 O O . SER A 1 98 ? -15.946 -8.450 -2.088 1.00 87.25 98 SER A O 1
ATOM 710 N N . ASP A 1 99 ? -14.627 -7.101 -3.325 1.00 87.69 99 ASP A N 1
ATOM 711 C CA . ASP A 1 99 ? -14.180 -8.126 -4.274 1.00 87.69 99 ASP A CA 1
ATOM 712 C C . ASP A 1 99 ? -12.753 -8.655 -4.039 1.00 87.69 99 ASP A C 1
ATOM 714 O O . ASP A 1 99 ? -12.431 -9.767 -4.470 1.00 87.69 99 ASP A O 1
ATOM 718 N N . ALA A 1 100 ? -11.871 -7.886 -3.389 1.00 93.50 100 ALA A N 1
ATOM 719 C CA . ALA A 1 100 ? -10.441 -8.198 -3.372 1.00 93.50 100 ALA A CA 1
ATOM 720 C C . ALA A 1 100 ? -9.700 -7.742 -2.109 1.00 93.50 100 ALA A C 1
ATOM 722 O O . ALA A 1 100 ? -10.057 -6.766 -1.450 1.00 93.50 100 ALA A O 1
ATOM 723 N N . THR A 1 101 ? -8.608 -8.455 -1.823 1.00 94.69 101 THR A N 1
ATOM 724 C CA . THR A 1 101 ? -7.638 -8.120 -0.776 1.00 94.69 101 THR A CA 1
ATOM 725 C C . THR A 1 101 ? -6.423 -7.431 -1.392 1.00 94.69 101 THR A C 1
ATOM 727 O O . THR A 1 101 ? -5.842 -7.926 -2.360 1.00 94.69 101 THR A O 1
ATOM 730 N N . TYR A 1 102 ? -5.999 -6.326 -0.789 1.00 95.25 102 TYR A N 1
ATOM 731 C CA . TYR A 1 102 ? -4.865 -5.508 -1.201 1.00 95.25 102 TYR A CA 1
ATOM 732 C C . TYR A 1 102 ? -3.821 -5.415 -0.087 1.00 95.25 102 TYR A C 1
ATOM 734 O O . TYR A 1 102 ? -4.129 -5.555 1.096 1.00 95.25 102 TYR A O 1
ATOM 742 N N . TYR A 1 103 ? -2.577 -5.133 -0.472 1.00 95.19 103 TYR A N 1
ATOM 743 C CA . TYR A 1 103 ? -1.460 -4.965 0.452 1.00 95.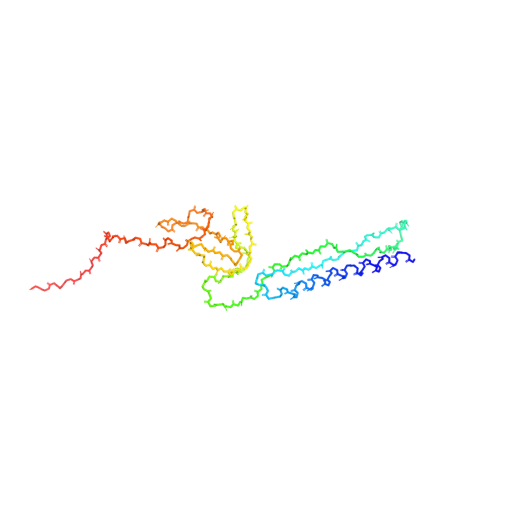19 103 TYR A CA 1
ATOM 744 C C . TYR A 1 103 ? -0.826 -3.596 0.250 1.00 95.19 103 TYR A C 1
ATOM 746 O O . TYR A 1 103 ? -0.485 -3.232 -0.875 1.00 95.19 103 TYR A O 1
ATOM 754 N N . THR A 1 104 ? -0.645 -2.838 1.330 1.00 95.12 104 THR A N 1
ATOM 755 C CA . THR A 1 104 ? -0.054 -1.496 1.258 1.00 95.12 104 THR A CA 1
ATOM 756 C C . THR A 1 104 ? 0.949 -1.238 2.374 1.00 95.12 104 THR A C 1
ATOM 758 O O . THR A 1 104 ? 0.882 -1.817 3.456 1.00 95.12 104 THR A O 1
ATOM 761 N N . ARG A 1 105 ? 1.909 -0.353 2.102 1.00 94.88 105 ARG A N 1
ATOM 762 C CA . ARG A 1 105 ? 2.785 0.254 3.117 1.00 94.88 105 ARG A CA 1
ATOM 763 C C . ARG A 1 105 ? 2.291 1.627 3.566 1.00 94.88 105 ARG A C 1
ATOM 765 O O . ARG A 1 105 ? 2.805 2.141 4.553 1.00 94.88 105 ARG A O 1
ATOM 772 N N . ALA A 1 106 ? 1.343 2.224 2.844 1.00 94.81 106 ALA A N 1
ATOM 773 C CA . ALA A 1 106 ? 0.742 3.489 3.229 1.00 94.81 106 ALA A CA 1
ATOM 774 C C . ALA A 1 106 ? -0.234 3.239 4.381 1.00 94.81 106 ALA A C 1
ATOM 776 O O . ALA A 1 106 ? -1.234 2.549 4.199 1.00 94.81 106 ALA A O 1
ATOM 777 N N . GLY A 1 107 ? 0.075 3.774 5.560 1.00 94.81 107 GLY A N 1
ATOM 778 C CA . GLY A 1 107 ? -0.773 3.643 6.744 1.00 94.81 107 GLY A CA 1
ATOM 779 C C . GLY A 1 107 ? -1.520 4.921 7.093 1.00 94.81 107 GLY A C 1
ATOM 780 O O . GLY A 1 107 ? -1.660 5.234 8.265 1.00 94.81 107 GLY A O 1
ATOM 781 N N . GLN A 1 108 ? -1.952 5.679 6.084 1.00 94.81 108 GLN A N 1
ATOM 782 C CA . GLN A 1 108 ? -2.864 6.805 6.276 1.00 94.81 108 GLN A CA 1
ATOM 783 C C . GLN A 1 108 ? -4.274 6.237 6.406 1.00 94.81 108 GLN A C 1
ATOM 785 O O . GLN A 1 108 ? -4.855 5.818 5.406 1.00 94.81 108 GLN A O 1
ATOM 790 N N . PHE A 1 109 ? -4.807 6.173 7.621 1.00 96.06 109 PHE A N 1
ATOM 791 C CA . PHE A 1 109 ? -6.127 5.603 7.867 1.00 96.06 109 PHE A CA 1
ATOM 792 C C . PHE A 1 109 ? -7.059 6.605 8.540 1.00 96.06 109 PHE A C 1
ATOM 794 O O . PHE A 1 109 ? -6.640 7.516 9.256 1.00 96.06 109 PHE A O 1
ATOM 801 N N . GLN A 1 110 ? -8.352 6.420 8.303 1.00 94.88 110 GLN A N 1
ATOM 802 C CA . GLN A 1 110 ? -9.424 7.241 8.846 1.00 94.88 110 GLN A CA 1
ATOM 803 C C . GLN A 1 110 ? -10.621 6.369 9.215 1.00 94.88 110 GLN A C 1
ATOM 805 O O . GLN A 1 110 ? -10.749 5.241 8.749 1.00 94.88 110 GLN A O 1
ATOM 810 N N . VAL A 1 111 ? -11.501 6.893 10.059 1.00 93.75 111 VAL A N 1
ATOM 811 C CA . VAL A 1 111 ? -12.740 6.210 10.438 1.00 93.75 111 VAL A CA 1
ATOM 812 C C . VAL A 1 111 ? -13.850 6.665 9.500 1.00 93.75 111 VAL A C 1
ATOM 814 O O . VAL A 1 111 ? -14.036 7.868 9.311 1.00 93.75 111 VAL A O 1
ATOM 817 N N . ASP A 1 112 ? -14.583 5.724 8.912 1.00 92.44 112 ASP A N 1
ATOM 818 C CA . ASP A 1 112 ? -15.766 6.038 8.115 1.00 92.44 112 ASP A CA 1
ATOM 819 C C . ASP A 1 112 ? -17.009 6.306 8.991 1.00 92.44 112 ASP A C 1
ATOM 821 O O . ASP A 1 112 ? -16.996 6.184 10.217 1.00 92.44 112 ASP A O 1
ATOM 825 N N . LYS A 1 113 ? -18.125 6.678 8.355 1.00 90.69 113 LYS A N 1
ATOM 826 C CA . LYS A 1 113 ? -19.402 6.951 9.043 1.00 90.69 113 LYS A CA 1
ATOM 827 C C . LYS A 1 113 ? -19.991 5.741 9.788 1.00 90.69 113 LYS A C 1
ATOM 829 O O . LYS A 1 113 ? -20.824 5.933 10.667 1.00 90.69 113 LYS A O 1
ATOM 834 N N . ASP A 1 114 ? -19.600 4.526 9.411 1.00 90.62 114 ASP A N 1
ATOM 835 C CA . ASP A 1 114 ? -20.086 3.266 9.980 1.00 90.62 114 ASP A CA 1
ATOM 836 C C . ASP A 1 114 ? -19.099 2.715 11.041 1.00 90.62 114 ASP A C 1
ATOM 838 O O . ASP A 1 114 ? -19.333 1.662 11.648 1.00 90.62 114 ASP A O 1
ATOM 842 N N . GLY A 1 115 ? -18.011 3.455 11.297 1.00 90.81 115 GLY A N 1
ATOM 843 C CA . GLY A 1 115 ? -16.950 3.169 12.256 1.00 90.81 115 GLY A CA 1
ATOM 844 C C . GLY A 1 115 ? -15.911 2.163 11.787 1.00 90.81 115 GLY A C 1
ATOM 845 O O . GLY A 1 115 ? -15.170 1.650 12.623 1.00 90.81 115 GLY A O 1
ATOM 846 N N . TYR A 1 116 ? -15.837 1.852 10.495 1.00 93.56 116 TYR A N 1
ATOM 847 C CA . TYR A 1 116 ? -14.742 1.050 9.956 1.00 93.56 116 TYR A CA 1
ATOM 848 C C . TYR A 1 116 ? -13.489 1.900 9.775 1.00 93.56 116 TYR A C 1
ATOM 850 O O . TYR A 1 116 ? -13.563 3.071 9.400 1.00 93.56 116 TYR A O 1
ATOM 858 N N . ILE A 1 117 ? -12.324 1.298 10.011 1.00 94.38 117 ILE A N 1
ATOM 859 C CA . ILE A 1 117 ? -11.047 1.920 9.660 1.00 94.38 117 ILE A CA 1
ATOM 860 C C . ILE A 1 117 ? -10.806 1.697 8.167 1.00 94.38 117 ILE A C 1
ATOM 862 O O . ILE A 1 117 ? -10.714 0.557 7.711 1.00 94.38 117 ILE A O 1
ATOM 866 N N . VAL A 1 118 ? -10.689 2.785 7.412 1.00 95.69 118 VAL A N 1
ATOM 867 C CA . VAL A 1 118 ? -10.513 2.784 5.959 1.00 95.69 118 VAL A CA 1
ATOM 868 C C . VAL A 1 118 ? -9.293 3.596 5.535 1.00 95.69 118 VAL A C 1
ATOM 870 O O . VAL A 1 118 ? -8.864 4.514 6.236 1.00 95.69 118 VAL A O 1
ATOM 873 N N . ASN A 1 119 ? -8.727 3.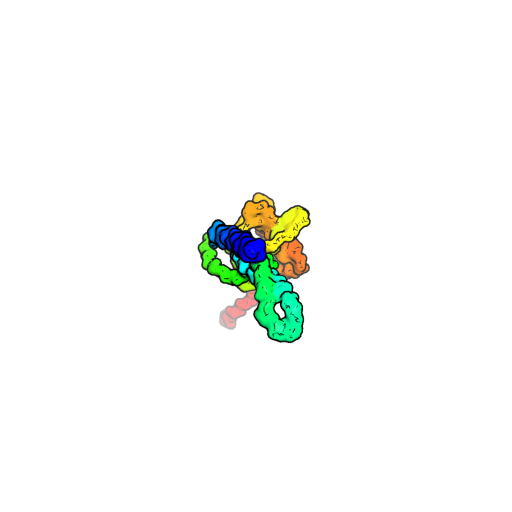276 4.375 1.00 95.06 119 ASN A N 1
ATOM 874 C CA . ASN A 1 119 ? -7.753 4.140 3.707 1.00 95.06 119 ASN A CA 1
ATOM 875 C C . ASN A 1 119 ? -8.471 5.295 2.953 1.00 95.06 119 ASN A C 1
ATOM 877 O O . ASN A 1 119 ? -9.704 5.315 2.890 1.00 95.06 119 ASN A O 1
ATOM 881 N N . PRO A 1 120 ? -7.741 6.260 2.357 1.00 93.31 120 PRO A N 1
ATOM 882 C CA . PRO A 1 120 ? -8.346 7.364 1.607 1.00 93.31 120 PRO A CA 1
ATOM 883 C C . PRO A 1 120 ? -9.172 6.916 0.392 1.00 93.31 120 PRO A C 1
ATOM 885 O O . PRO A 1 120 ? -10.088 7.631 -0.006 1.00 93.31 120 PRO A O 1
ATOM 888 N N . ASP A 1 121 ? -8.881 5.734 -0.160 1.00 92.19 121 ASP A N 1
ATOM 889 C CA . ASP A 1 121 ? -9.624 5.137 -1.279 1.00 92.19 121 ASP A CA 1
ATOM 890 C C . ASP A 1 121 ? -10.917 4.421 -0.834 1.00 92.19 121 ASP A C 1
ATOM 892 O O . ASP A 1 121 ? -11.715 4.013 -1.674 1.00 92.19 121 ASP A O 1
ATOM 896 N N . GLY A 1 122 ? -11.147 4.276 0.477 1.00 92.75 122 GLY A N 1
ATOM 897 C CA . GLY A 1 122 ? -12.333 3.634 1.053 1.00 92.75 122 GLY A CA 1
ATOM 898 C C . GLY A 1 122 ? -12.192 2.136 1.349 1.00 92.75 122 GLY A C 1
ATOM 899 O O . GLY A 1 122 ? -13.150 1.518 1.811 1.00 92.75 122 GLY A O 1
ATOM 900 N N . TYR A 1 123 ? -11.018 1.542 1.140 1.00 95.69 123 TYR A N 1
ATOM 901 C CA . TYR A 1 123 ? -10.754 0.140 1.465 1.00 95.69 123 TYR A CA 1
ATOM 902 C C . TYR A 1 123 ? -10.580 -0.062 2.965 1.00 95.69 123 TYR A C 1
ATOM 904 O O . TYR A 1 123 ? -9.896 0.714 3.635 1.00 95.69 123 TYR A O 1
ATOM 912 N N . ARG A 1 124 ? -11.154 -1.147 3.487 1.00 95.81 124 ARG A N 1
ATOM 913 C CA . ARG A 1 124 ? -11.203 -1.436 4.923 1.00 95.81 124 ARG A CA 1
ATOM 914 C C . ARG A 1 124 ? -9.946 -2.138 5.400 1.00 95.81 124 ARG A C 1
ATOM 916 O O . ARG A 1 124 ? -9.513 -3.130 4.810 1.00 95.81 124 ARG A O 1
ATOM 923 N N . VAL A 1 125 ? -9.388 -1.658 6.503 1.00 95.75 125 VAL A N 1
ATOM 924 C CA . VAL A 1 125 ? -8.236 -2.277 7.159 1.00 95.75 125 VAL A CA 1
ATOM 925 C C . VAL A 1 125 ? -8.666 -3.575 7.825 1.00 95.75 125 VAL A C 1
ATOM 927 O O . VAL A 1 125 ? -9.653 -3.615 8.561 1.00 95.75 125 VAL A O 1
ATOM 930 N N . GLN A 1 126 ? -7.906 -4.634 7.565 1.00 95.00 126 GLN A N 1
ATOM 931 C CA . GLN A 1 126 ? -8.125 -5.941 8.165 1.00 95.00 126 GLN A CA 1
ATOM 932 C C . GLN A 1 126 ? -7.295 -6.104 9.438 1.00 95.00 126 GLN A C 1
ATOM 934 O O . GLN A 1 126 ? -6.136 -5.685 9.501 1.00 95.00 126 GLN A O 1
ATOM 939 N N . GLY A 1 127 ? -7.862 -6.774 10.435 1.00 91.69 127 GLY A N 1
ATOM 940 C CA . GLY A 1 127 ? -7.183 -7.072 11.691 1.00 91.69 127 GLY A CA 1
ATOM 941 C C . GLY A 1 127 ? -7.739 -8.315 12.366 1.00 91.69 127 GLY A C 1
ATOM 942 O O . GLY A 1 127 ? -8.746 -8.879 11.945 1.00 91.69 127 GLY A O 1
ATOM 943 N N . TYR A 1 128 ? -7.062 -8.757 13.422 1.00 88.44 128 TYR A N 1
ATOM 944 C CA . TYR A 1 128 ? -7.552 -9.864 14.234 1.00 88.44 128 TYR A CA 1
ATOM 945 C C . TYR A 1 128 ? -8.710 -9.411 15.115 1.00 88.44 128 TYR A C 1
ATOM 947 O O . TYR A 1 128 ? -8.589 -8.433 15.853 1.00 88.44 128 TYR A O 1
ATOM 955 N N . GLN A 1 129 ? -9.806 -10.164 15.083 1.00 81.69 129 GLN A N 1
ATOM 956 C CA . GLN A 1 129 ? -10.942 -9.908 15.960 1.00 81.69 129 GLN A CA 1
ATOM 957 C C . GLN A 1 129 ? -10.663 -10.408 17.377 1.00 81.69 129 GLN A C 1
ATOM 959 O O . GLN A 1 129 ? -10.127 -11.506 17.574 1.00 81.69 129 GLN A O 1
ATOM 964 N N . TYR A 1 130 ? -11.082 -9.626 18.367 1.00 78.69 130 TYR A N 1
ATOM 965 C CA . TYR A 1 130 ? -10.998 -9.986 19.777 1.00 78.69 130 TYR A CA 1
ATOM 966 C C . TYR A 1 130 ? -12.367 -10.425 20.293 1.00 78.69 130 TYR A C 1
ATOM 968 O O . TYR A 1 130 ? -13.399 -9.843 19.976 1.00 78.69 130 TYR A O 1
ATOM 976 N N . THR A 1 131 ? -12.372 -11.470 21.110 1.00 72.75 131 THR A N 1
ATOM 977 C CA . THR A 1 131 ? -13.545 -11.875 21.889 1.00 72.75 131 THR A CA 1
ATOM 978 C C . THR A 1 131 ? -13.784 -10.907 23.051 1.00 72.75 131 THR A C 1
ATOM 980 O O . THR A 1 131 ? -12.864 -10.225 23.501 1.00 72.75 131 THR A O 1
ATOM 983 N N . ASN A 1 132 ? -14.994 -10.912 23.620 1.00 70.19 132 ASN A N 1
ATOM 984 C CA . ASN A 1 132 ? -15.334 -10.122 24.817 1.00 70.19 132 ASN A CA 1
ATOM 985 C C . ASN A 1 132 ? -14.469 -10.450 26.052 1.00 70.19 132 ASN A C 1
ATOM 987 O O . ASN A 1 132 ? -14.481 -9.703 27.025 1.00 70.19 132 ASN A O 1
ATOM 991 N N . THR A 1 133 ? -13.724 -11.558 26.032 1.00 71.44 133 THR A N 1
ATOM 992 C CA . THR A 1 133 ? -12.768 -11.950 27.078 1.00 71.44 133 THR A CA 1
ATOM 993 C C . THR A 1 133 ? -11.336 -11.483 26.784 1.00 71.44 133 THR A C 1
ATOM 995 O O . THR A 1 133 ? -10.415 -11.833 27.519 1.00 71.44 133 THR A O 1
ATOM 998 N N . GLY A 1 134 ? -11.127 -10.702 25.717 1.00 71.00 134 GLY A N 1
ATOM 999 C CA . GLY A 1 134 ? -9.827 -10.156 25.322 1.00 71.00 134 GLY A CA 1
ATOM 1000 C C . GLY A 1 134 ? -8.924 -11.139 24.573 1.00 71.00 134 GLY A C 1
ATOM 1001 O O . GLY A 1 134 ? -7.765 -10.821 24.314 1.00 71.00 134 GLY A O 1
ATOM 1002 N N . GLN A 1 135 ? -9.418 -12.326 24.203 1.00 76.25 135 GLN A N 1
ATOM 1003 C CA . GLN A 1 135 ? -8.642 -13.288 23.416 1.00 76.25 135 GLN A CA 1
ATOM 1004 C C . GLN A 1 135 ? -8.817 -13.050 21.917 1.00 76.25 135 GLN A C 1
ATOM 1006 O O . GLN A 1 135 ? -9.947 -12.903 21.445 1.00 76.25 135 GLN A O 1
ATOM 1011 N N . ALA A 1 136 ? -7.710 -13.058 21.171 1.00 75.00 136 ALA A N 1
ATOM 1012 C CA . ALA A 1 136 ? -7.736 -13.006 19.715 1.00 75.00 136 ALA A CA 1
ATOM 1013 C C . ALA A 1 136 ? -8.357 -14.295 19.158 1.00 75.00 136 ALA A C 1
ATOM 1015 O O . ALA A 1 136 ? -7.910 -15.399 19.460 1.00 75.00 136 ALA A O 1
ATOM 1016 N N . THR A 1 137 ? -9.378 -14.148 18.321 1.00 76.50 137 THR A N 1
ATOM 1017 C CA . THR A 1 137 ? -10.067 -15.264 17.649 1.00 76.50 137 THR A CA 1
ATOM 1018 C C . THR A 1 137 ? -9.211 -15.931 16.568 1.00 76.50 137 THR A C 1
ATOM 1020 O O . THR A 1 137 ? -9.548 -17.016 16.104 1.00 76.50 137 THR A O 1
ATOM 1023 N N . GLY A 1 138 ? -8.117 -15.285 16.144 1.00 79.44 138 GLY A N 1
ATOM 1024 C CA . GLY A 1 138 ? -7.266 -15.734 15.038 1.00 79.44 138 GLY A CA 1
ATOM 1025 C C . GLY A 1 138 ? -7.886 -15.531 13.650 1.00 79.44 138 GLY A C 1
ATOM 1026 O O . GLY A 1 138 ? -7.234 -15.818 12.650 1.00 79.44 138 GLY A O 1
ATOM 1027 N N . VAL A 1 139 ? -9.114 -15.011 13.577 1.00 83.88 139 VAL A N 1
ATOM 1028 C CA . VAL A 1 139 ? -9.795 -14.670 12.326 1.00 83.88 139 VAL A CA 1
ATOM 1029 C C . VAL A 1 139 ? -9.478 -13.222 11.969 1.00 83.88 139 VAL A C 1
ATOM 1031 O O . VAL A 1 139 ? -9.566 -12.333 12.819 1.00 83.88 139 VAL A O 1
ATOM 1034 N N . ILE A 1 140 ? -9.090 -13.010 10.712 1.00 87.31 140 ILE A N 1
ATOM 1035 C CA . ILE A 1 140 ? -8.850 -11.689 10.135 1.00 87.31 140 ILE A CA 1
ATOM 1036 C C . ILE A 1 140 ? -10.156 -11.196 9.507 1.00 87.31 140 ILE A C 1
ATOM 1038 O O . ILE A 1 140 ? -10.727 -11.903 8.676 1.00 87.31 140 ILE A O 1
ATOM 1042 N N . ASP A 1 141 ? -10.608 -10.006 9.898 1.00 90.06 141 ASP A N 1
ATOM 1043 C CA . ASP A 1 141 ? -11.819 -9.367 9.370 1.00 90.06 141 ASP A CA 1
ATOM 1044 C C . ASP A 1 141 ? -11.717 -7.828 9.458 1.00 90.06 141 ASP A C 1
ATOM 1046 O O . ASP A 1 141 ? -10.730 -7.294 9.978 1.00 90.06 141 ASP A O 1
ATOM 1050 N N . ASP A 1 142 ? -12.732 -7.118 8.964 1.00 91.69 142 ASP A N 1
ATOM 1051 C CA . ASP A 1 142 ? -12.818 -5.654 8.973 1.00 91.69 142 ASP A CA 1
ATOM 1052 C C . ASP A 1 142 ? -12.725 -5.082 10.402 1.00 91.69 142 ASP A C 1
ATOM 1054 O O . ASP A 1 142 ? -13.483 -5.461 11.302 1.00 91.69 142 ASP A O 1
ATOM 1058 N N . ILE A 1 143 ? -11.835 -4.109 10.623 1.00 89.81 143 ILE A N 1
ATOM 1059 C CA . ILE A 1 143 ? -11.743 -3.422 11.919 1.00 89.81 143 ILE A CA 1
ATOM 1060 C C . ILE A 1 143 ? -12.863 -2.381 12.027 1.00 89.81 143 ILE A C 1
ATOM 1062 O O . ILE A 1 143 ? -12.875 -1.399 11.282 1.00 89.81 143 ILE A O 1
ATOM 1066 N N . ASN A 1 144 ? -13.771 -2.567 12.990 1.00 88.94 144 ASN A N 1
ATOM 1067 C CA . ASN A 1 144 ? -14.855 -1.635 13.306 1.00 88.94 144 ASN A CA 1
ATOM 1068 C C . ASN A 1 144 ? -14.774 -1.163 14.769 1.00 88.94 144 ASN A C 1
ATOM 1070 O O . ASN A 1 144 ? -14.635 -1.975 15.682 1.00 88.94 144 ASN A O 1
ATOM 1074 N N . ILE A 1 145 ? -14.892 0.148 14.988 1.00 84.38 145 ILE A N 1
ATOM 1075 C CA . ILE A 1 145 ? -14.796 0.803 16.301 1.00 84.38 145 ILE A CA 1
ATOM 1076 C C . ILE A 1 145 ? -16.117 1.437 16.782 1.00 84.38 145 ILE A C 1
ATOM 1078 O O . ILE A 1 145 ? -16.128 2.163 17.772 1.00 84.38 145 ILE A O 1
ATOM 1082 N N . SER A 1 146 ? -17.249 1.169 16.128 1.00 77.69 146 SER A N 1
ATOM 1083 C CA . SER A 1 146 ? -18.575 1.669 16.540 1.00 77.69 146 SER A CA 1
ATOM 1084 C C . SER A 1 146 ? -19.130 0.967 17.783 1.00 77.69 146 SER A C 1
ATOM 1086 O O . SER A 1 146 ? -19.978 1.516 18.483 1.00 77.69 146 SER A O 1
ATOM 1088 N N . ALA A 1 147 ? -18.672 -0.253 18.073 1.00 65.69 147 ALA A N 1
ATOM 1089 C CA . ALA A 1 147 ? -19.241 -1.120 19.107 1.00 65.69 147 ALA A CA 1
ATOM 1090 C C . ALA A 1 147 ? -18.505 -1.062 20.461 1.00 65.69 147 ALA A C 1
ATOM 1092 O O . ALA A 1 147 ? -18.567 -2.014 21.238 1.00 65.69 147 ALA A O 1
ATOM 1093 N N . VAL A 1 148 ? -17.817 0.039 20.784 1.00 65.00 148 VAL A N 1
ATOM 1094 C CA . VAL A 1 148 ? -17.037 0.173 22.033 1.00 65.00 148 VAL A CA 1
ATOM 1095 C C . VAL A 1 148 ? -17.940 0.544 23.219 1.00 65.00 148 VAL A C 1
ATOM 1097 O O . VAL A 1 148 ? -17.704 1.516 23.932 1.00 65.00 148 VAL A O 1
ATOM 1100 N N . ASN A 1 149 ? -19.011 -0.220 23.441 1.00 67.19 149 ASN A N 1
ATOM 1101 C CA . ASN A 1 149 ? -19.760 -0.150 24.689 1.00 67.19 149 ASN A CA 1
ATOM 1102 C C . ASN A 1 149 ? -19.296 -1.291 25.596 1.00 67.19 149 ASN A C 1
ATOM 1104 O O . ASN A 1 149 ? -19.644 -2.449 25.374 1.00 67.19 149 ASN A O 1
ATOM 1108 N N . SER A 1 150 ? -18.475 -0.960 26.592 1.00 72.31 150 SER A N 1
ATOM 1109 C CA . SER A 1 150 ? -18.052 -1.914 27.615 1.00 72.31 150 SER A CA 1
ATOM 1110 C C . SER A 1 150 ? -19.150 -2.010 28.678 1.00 72.31 150 SER A C 1
ATOM 1112 O O . SER A 1 150 ? -19.373 -1.026 29.394 1.00 72.31 150 SER A O 1
ATOM 1114 N N . PRO A 1 151 ? -19.874 -3.140 28.790 1.00 79.38 151 PRO A N 1
ATOM 1115 C CA . PRO A 1 151 ? -20.891 -3.281 29.817 1.00 79.38 151 PRO A CA 1
ATOM 1116 C C . PRO A 1 151 ? -20.239 -3.250 31.211 1.00 79.38 151 PRO A C 1
ATOM 1118 O O . PRO A 1 151 ? -19.115 -3.731 31.384 1.00 79.38 151 PRO A O 1
ATOM 1121 N N . PRO A 1 152 ? -20.920 -2.702 32.230 1.00 79.44 152 PRO A N 1
ATOM 1122 C CA . PRO A 1 152 ? -20.397 -2.701 33.588 1.00 79.44 152 PRO A CA 1
ATOM 1123 C C . PRO A 1 152 ? -20.230 -4.139 34.095 1.00 79.44 152 PRO A C 1
ATOM 1125 O O . PRO A 1 152 ? -21.160 -4.944 34.027 1.00 79.44 152 PRO A O 1
ATOM 1128 N N . ASN A 1 153 ? -19.057 -4.447 34.647 1.00 83.38 153 ASN A N 1
ATOM 1129 C CA . ASN A 1 153 ? -18.792 -5.728 35.294 1.00 83.38 153 ASN A CA 1
ATOM 1130 C C . ASN A 1 153 ? -19.076 -5.612 36.795 1.00 83.38 153 ASN A C 1
ATOM 1132 O O . ASN A 1 153 ? -18.490 -4.771 37.478 1.00 83.38 153 ASN A O 1
ATOM 1136 N N . ALA A 1 154 ? -19.984 -6.446 37.306 1.00 88.69 154 ALA A N 1
ATOM 1137 C CA . ALA A 1 154 ? -20.312 -6.474 38.727 1.00 88.69 154 ALA A CA 1
ATOM 1138 C C . ALA A 1 154 ? -19.114 -6.973 39.552 1.00 88.69 154 ALA A C 1
ATOM 1140 O O . ALA A 1 154 ? -18.456 -7.946 39.186 1.00 88.69 154 ALA A O 1
ATOM 1141 N N . THR A 1 155 ? -18.845 -6.320 40.683 1.00 89.12 155 THR A N 1
ATOM 1142 C CA . THR A 1 155 ? -17.813 -6.750 41.632 1.00 89.12 155 THR A CA 1
ATOM 1143 C C . THR A 1 155 ? -18.164 -8.125 42.207 1.00 89.12 155 THR A C 1
ATOM 1145 O O . THR A 1 155 ? -19.243 -8.293 42.772 1.00 89.12 155 THR A O 1
ATOM 1148 N N . THR A 1 156 ? -17.262 -9.100 42.087 1.00 93.19 156 THR A N 1
ATOM 1149 C CA . THR A 1 156 ? -17.451 -10.464 42.620 1.00 93.19 156 THR A CA 1
ATOM 1150 C C . THR A 1 156 ? -16.718 -10.697 43.935 1.00 93.19 156 THR A C 1
ATOM 1152 O O . THR A 1 156 ? -17.159 -11.504 44.748 1.00 93.19 156 THR A O 1
ATOM 1155 N N . GLU A 1 157 ? -15.612 -9.990 44.160 1.00 89.94 157 GLU A N 1
ATOM 1156 C CA . GLU A 1 157 ? -14.760 -10.155 45.334 1.00 89.94 157 GLU A CA 1
ATOM 1157 C C . GLU A 1 157 ? -14.380 -8.794 45.918 1.00 89.94 157 GLU A C 1
ATOM 1159 O O . GLU A 1 157 ? -14.082 -7.844 45.192 1.00 89.94 157 GLU A O 1
ATOM 1164 N N . VAL A 1 158 ? -14.376 -8.714 47.249 1.00 87.19 158 VAL A N 1
ATOM 1165 C CA . VAL A 1 158 ? -13.868 -7.569 48.008 1.00 87.19 158 VAL A CA 1
ATOM 1166 C C . VAL A 1 158 ? -12.942 -8.115 49.086 1.00 87.19 158 VAL A C 1
ATOM 1168 O O . VAL A 1 158 ? -13.371 -8.850 49.973 1.00 87.19 158 VAL A O 1
ATOM 1171 N N . LEU A 1 159 ? -11.661 -7.764 49.000 1.00 90.62 159 LEU A N 1
ATOM 1172 C CA . LEU A 1 159 ? -10.636 -8.188 49.948 1.00 90.62 159 LEU A CA 1
ATOM 1173 C C . LEU A 1 159 ? -10.437 -7.080 50.983 1.00 90.62 159 LEU A C 1
ATOM 1175 O O . LEU A 1 159 ? -9.979 -5.988 50.651 1.00 90.62 159 LEU A O 1
ATOM 1179 N N . ILE A 1 160 ? -10.802 -7.353 52.237 1.00 88.56 160 ILE A N 1
ATOM 1180 C CA . ILE A 1 160 ? -10.612 -6.422 53.352 1.00 88.56 160 ILE A CA 1
ATOM 1181 C C . ILE A 1 160 ? -9.523 -6.982 54.261 1.00 88.56 160 ILE A C 1
ATOM 1183 O O . ILE A 1 160 ? -9.687 -8.043 54.859 1.00 88.56 160 ILE A O 1
ATOM 1187 N N . ALA A 1 161 ? -8.427 -6.240 54.385 1.00 89.50 161 ALA A N 1
ATOM 1188 C CA . ALA A 1 161 ? -7.405 -6.461 55.397 1.00 89.50 161 ALA A CA 1
ATOM 1189 C C . ALA A 1 161 ? -7.428 -5.278 56.370 1.00 89.50 161 ALA A C 1
ATOM 1191 O O . ALA A 1 161 ? -7.270 -4.129 55.959 1.00 89.50 161 ALA A O 1
ATOM 1192 N N . ALA A 1 162 ? -7.637 -5.554 57.655 1.00 87.44 162 ALA A N 1
ATOM 1193 C CA . ALA A 1 162 ? -7.625 -4.548 58.708 1.00 87.44 162 ALA A CA 1
ATOM 1194 C C . ALA A 1 162 ? -6.843 -5.071 59.916 1.00 87.44 162 ALA A C 1
ATOM 1196 O O . ALA A 1 162 ? -6.932 -6.251 60.251 1.00 87.44 162 ALA A O 1
ATOM 1197 N N . ASN A 1 163 ? -6.095 -4.183 60.571 1.00 86.00 163 ASN A N 1
ATOM 1198 C CA . ASN A 1 163 ? -5.469 -4.450 61.860 1.00 86.00 163 ASN A CA 1
ATOM 1199 C C . ASN A 1 163 ? -6.249 -3.671 62.926 1.00 86.00 163 ASN A C 1
ATOM 1201 O O . ASN A 1 163 ? -6.329 -2.445 62.842 1.00 86.00 163 ASN A O 1
ATOM 1205 N N . LEU A 1 164 ? -6.881 -4.372 63.868 1.00 85.56 164 LEU A N 1
ATOM 1206 C CA . LEU A 1 164 ? -7.663 -3.754 64.940 1.00 85.56 164 LEU A CA 1
ATOM 1207 C C . LEU A 1 164 ? -6.829 -3.655 66.222 1.00 85.56 164 LEU A C 1
ATOM 1209 O O . LEU A 1 164 ? -6.054 -4.557 66.533 1.00 85.56 164 LEU A O 1
ATOM 1213 N N . SER A 1 165 ? -7.006 -2.552 66.960 1.00 79.88 165 SER A N 1
ATOM 1214 C CA . SER A 1 165 ? -6.375 -2.338 68.271 1.00 79.88 165 SER A CA 1
ATOM 1215 C C . SER A 1 165 ? -6.786 -3.440 69.248 1.00 79.88 165 SER A C 1
ATOM 1217 O O . SER A 1 165 ? -7.964 -3.789 69.308 1.00 79.88 165 SER A O 1
ATOM 1219 N N . SER A 1 166 ? -5.836 -3.977 70.020 1.00 82.31 166 SER A N 1
ATOM 1220 C CA . SER A 1 166 ? -6.126 -5.026 71.006 1.00 82.31 166 SER A CA 1
ATOM 1221 C C . SER A 1 166 ? -6.570 -4.492 72.371 1.00 82.31 166 SER A C 1
ATOM 1223 O O . SER A 1 166 ? -6.831 -5.296 73.261 1.00 82.31 166 SER A O 1
ATOM 1225 N N . GLU A 1 167 ? -6.600 -3.173 72.573 1.00 71.62 167 GLU A N 1
ATOM 1226 C CA . GLU A 1 167 ? -7.060 -2.563 73.825 1.00 71.62 167 GLU A CA 1
ATOM 1227 C C . GLU A 1 167 ? -8.536 -2.161 73.711 1.00 71.62 167 GLU A C 1
ATOM 1229 O O . GLU A 1 167 ? -8.914 -1.394 72.820 1.00 71.62 167 GLU A O 1
ATOM 1234 N N . SER A 1 168 ? -9.346 -2.729 74.608 1.00 58.56 168 SER A N 1
ATOM 1235 C CA . SER A 1 168 ? -10.795 -2.542 74.768 1.00 58.56 168 SER A CA 1
ATOM 1236 C C . SER A 1 168 ? -11.130 -1.773 76.036 1.00 58.56 168 SER A C 1
ATOM 1238 O O . SER A 1 168 ? -10.515 -2.126 77.070 1.00 58.56 168 SER A O 1
#

Radius of gyration: 30.58 Å; Cα contacts (8 Å, |Δi|>4): 217; chains: 1; bounding box: 61×37×116 Å

Mean predicted aligned error: 10.52 Å